Protein AF-A0AA35N864-F1 (afdb_monomer_lite)

Structure (mmCIF, N/CA/C/O backbone):
data_AF-A0AA35N864-F1
#
_entry.id   AF-A0AA35N864-F1
#
loop_
_atom_site.group_PDB
_atom_site.id
_atom_site.type_symbol
_atom_site.label_atom_id
_atom_site.label_alt_id
_atom_site.label_comp_id
_atom_site.label_asym_id
_atom_site.label_entity_id
_atom_site.label_seq_id
_atom_site.pdbx_PDB_ins_code
_atom_site.Cartn_x
_atom_site.Cartn_y
_atom_site.Cartn_z
_atom_site.occupancy
_atom_site.B_iso_or_equiv
_atom_site.auth_seq_id
_atom_site.auth_comp_id
_atom_site.auth_asym_id
_atom_site.auth_atom_id
_atom_site.pdbx_PDB_model_num
ATOM 1 N N . MET A 1 1 ? -20.413 6.140 30.385 1.00 68.56 1 MET A N 1
ATOM 2 C CA . MET A 1 1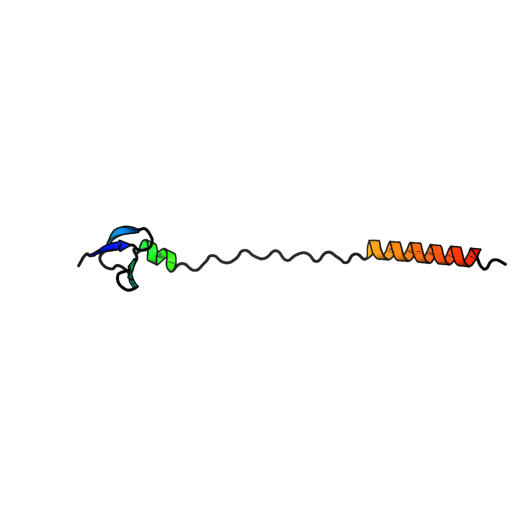 ? -21.052 4.897 29.906 1.00 68.56 1 MET A CA 1
ATOM 3 C C . MET A 1 1 ? -19.984 4.148 29.134 1.00 68.56 1 MET A C 1
ATOM 5 O O . MET A 1 1 ? -19.336 4.768 28.306 1.00 68.56 1 MET A O 1
ATOM 9 N N . ILE A 1 2 ? -19.689 2.905 29.501 1.00 76.56 2 ILE A N 1
ATOM 10 C CA . ILE A 1 2 ? -18.697 2.088 28.794 1.00 76.56 2 ILE A CA 1
ATOM 11 C C . ILE A 1 2 ? -19.491 1.231 27.811 1.00 76.56 2 ILE A C 1
ATOM 13 O O . ILE A 1 2 ? -20.454 0.591 28.232 1.00 76.56 2 ILE A O 1
ATOM 17 N N . CYS A 1 3 ? -19.134 1.262 26.528 1.00 80.50 3 CYS A N 1
ATOM 18 C CA . CYS A 1 3 ? -19.853 0.529 25.493 1.00 80.50 3 CYS A CA 1
ATOM 19 C C . CYS A 1 3 ? -18.999 -0.638 25.003 1.00 80.50 3 CYS A C 1
ATOM 21 O O . CYS A 1 3 ? -17.822 -0.471 24.677 1.00 80.50 3 CYS A O 1
ATOM 23 N N . GLU A 1 4 ? -19.606 -1.819 24.931 1.00 87.06 4 GLU A N 1
ATOM 24 C CA . GLU A 1 4 ? -19.023 -2.954 24.226 1.00 87.06 4 GLU A CA 1
ATOM 25 C C . GLU A 1 4 ? -19.454 -2.897 22.765 1.00 87.06 4 GLU A C 1
ATOM 27 O O . GLU A 1 4 ? -20.638 -2.779 22.451 1.00 87.06 4 GLU A O 1
ATOM 32 N N . PHE A 1 5 ? -18.487 -2.944 21.857 1.00 87.50 5 PHE A N 1
ATOM 33 C CA . PHE A 1 5 ? -18.746 -2.893 20.424 1.00 87.50 5 PHE A CA 1
ATOM 34 C C . PHE A 1 5 ? -17.749 -3.766 19.671 1.00 87.50 5 PHE A C 1
ATOM 36 O O . PHE A 1 5 ? -16.613 -3.981 20.099 1.00 87.50 5 PHE A O 1
ATOM 43 N N . GLN A 1 6 ? -18.162 -4.254 18.504 1.00 90.69 6 GLN A N 1
ATOM 44 C CA . GLN A 1 6 ? -17.268 -4.955 17.596 1.00 90.69 6 GLN A CA 1
ATOM 45 C C . GLN A 1 6 ? -16.623 -3.952 16.642 1.00 90.69 6 GLN A C 1
ATOM 47 O O . GLN A 1 6 ? -17.303 -3.272 15.873 1.00 90.69 6 GLN A O 1
ATOM 52 N N . CYS A 1 7 ? -15.295 -3.862 16.676 1.00 90.69 7 CYS A N 1
ATOM 53 C CA . CYS A 1 7 ? -14.571 -2.988 15.767 1.00 90.69 7 CYS A CA 1
ATOM 54 C C . CYS A 1 7 ? -14.666 -3.520 14.332 1.00 90.69 7 CYS A C 1
ATOM 56 O O . CYS A 1 7 ? -14.246 -4.644 14.056 1.00 90.69 7 CYS A O 1
ATOM 58 N N . SER A 1 8 ? -15.134 -2.701 13.394 1.00 90.56 8 SER A N 1
ATOM 59 C CA . SER A 1 8 ? -15.314 -3.090 11.987 1.00 90.56 8 SER A CA 1
ATOM 60 C C . SER A 1 8 ? -14.004 -3.458 11.274 1.00 90.56 8 SER A C 1
ATOM 62 O O . SER A 1 8 ? -14.013 -4.266 10.345 1.00 90.56 8 SER A O 1
ATOM 64 N N . ARG A 1 9 ? -12.866 -2.907 11.725 1.00 88.81 9 ARG A N 1
ATOM 65 C CA . ARG A 1 9 ? -11.551 -3.093 11.089 1.00 88.81 9 ARG A CA 1
ATOM 66 C C . ARG A 1 9 ? -10.824 -4.344 11.566 1.00 88.81 9 ARG A C 1
ATOM 68 O O . ARG A 1 9 ? -10.384 -5.141 10.747 1.00 88.81 9 ARG A O 1
ATOM 75 N N . CYS A 1 10 ? -10.676 -4.521 12.879 1.00 90.69 10 CYS A N 1
ATOM 76 C CA . CYS A 1 10 ? -10.007 -5.704 13.422 1.00 90.69 10 CYS A CA 1
ATOM 77 C C . CYS A 1 10 ? -10.968 -6.877 13.667 1.00 90.69 10 CYS A C 1
ATOM 79 O O . CYS A 1 10 ? -10.501 -8.006 13.735 1.00 90.69 10 CYS A O 1
ATOM 81 N N . ARG A 1 11 ? -12.288 -6.641 13.742 1.00 91.69 11 ARG A N 1
ATOM 82 C CA . ARG A 1 11 ? -13.348 -7.616 14.086 1.00 91.69 11 ARG A CA 1
ATOM 83 C C . ARG A 1 11 ? -13.332 -8.133 15.529 1.00 91.69 11 ARG A C 1
ATOM 85 O O . ARG A 1 11 ? -14.079 -9.054 15.851 1.00 91.69 11 ARG A O 1
ATOM 92 N N . TRP A 1 12 ? -12.539 -7.518 16.404 1.00 91.12 12 TRP A N 1
ATOM 93 C CA . TRP A 1 12 ? -12.502 -7.838 17.834 1.00 91.12 12 TRP A CA 1
ATOM 94 C C . TRP A 1 12 ? -13.562 -7.041 18.591 1.00 91.12 12 TRP A C 1
ATOM 96 O O . TRP A 1 12 ? -13.814 -5.877 18.257 1.00 91.12 12 TRP A O 1
ATOM 106 N N . VAL A 1 13 ? -14.146 -7.659 19.619 1.00 91.62 13 VAL A N 1
ATOM 107 C CA . VAL A 1 13 ? -14.979 -6.954 20.598 1.00 91.62 13 VAL A CA 1
ATOM 108 C C . VAL A 1 13 ? -14.065 -6.148 21.510 1.00 91.62 13 VAL A C 1
ATOM 110 O O . VAL A 1 13 ? -13.051 -6.656 21.993 1.00 91.62 13 VAL A O 1
ATOM 113 N N . LYS A 1 14 ? -14.396 -4.874 21.694 1.00 88.88 14 LYS A N 1
ATOM 114 C CA . LYS A 1 14 ? -13.679 -3.959 22.569 1.00 88.88 14 LYS A CA 1
ATOM 115 C C . LYS A 1 14 ? -14.644 -3.205 23.461 1.00 88.88 14 LYS A C 1
ATOM 117 O O . LYS A 1 14 ? -15.793 -2.966 23.100 1.00 88.88 14 LYS A O 1
ATOM 122 N N . THR A 1 15 ? -14.109 -2.797 24.598 1.00 89.19 15 THR A N 1
ATOM 123 C CA . THR A 1 15 ? -14.828 -2.110 25.658 1.00 89.19 15 THR A CA 1
ATOM 124 C C . THR A 1 15 ? -14.153 -0.752 25.829 1.00 89.19 15 THR A C 1
ATOM 126 O O . THR A 1 15 ? -13.132 -0.641 26.503 1.00 89.19 15 THR A O 1
ATOM 129 N N . GLU A 1 16 ? -14.656 0.268 25.131 1.00 83.94 16 GLU A N 1
ATOM 130 C CA . GLU A 1 16 ? -14.114 1.638 25.161 1.00 83.94 16 GLU A CA 1
ATOM 131 C C . GLU A 1 16 ? -15.256 2.616 25.507 1.00 83.94 16 GLU A C 1
ATOM 133 O O . GLU A 1 16 ? -16.430 2.348 25.239 1.00 83.94 16 GLU A O 1
ATOM 138 N N . SER A 1 17 ? -14.939 3.741 26.153 1.00 80.62 17 SER A N 1
ATOM 139 C CA . SER A 1 17 ? -15.938 4.762 26.509 1.00 80.62 17 SER A CA 1
ATOM 140 C C . SER A 1 17 ? -16.409 5.575 25.303 1.00 80.62 17 SER A C 1
ATOM 142 O O . SER A 1 17 ? -17.551 6.023 25.279 1.00 80.62 17 SER A O 1
ATOM 144 N N . GLU A 1 18 ? -15.535 5.755 24.310 1.00 82.12 18 GLU A N 1
ATOM 145 C CA . GLU A 1 18 ? -15.763 6.600 23.134 1.00 82.12 18 GLU A CA 1
ATOM 146 C C . GLU A 1 18 ? -15.298 5.880 21.852 1.00 82.12 18 GLU A C 1
ATOM 148 O O . GLU A 1 18 ? -14.208 6.152 21.340 1.00 82.12 18 GLU A O 1
ATOM 153 N N . PRO A 1 19 ? -16.083 4.918 21.333 1.00 79.38 19 PRO A N 1
ATOM 154 C CA . PRO A 1 19 ? -15.847 4.359 20.006 1.00 79.38 19 PRO A CA 1
ATOM 155 C C . PRO A 1 19 ? -16.085 5.404 18.915 1.00 79.38 19 PRO A C 1
ATOM 157 O O . PRO A 1 19 ? -17.086 6.120 18.941 1.00 79.38 19 PRO A O 1
ATOM 160 N N . LEU A 1 20 ? -15.225 5.443 17.894 1.00 84.12 20 LEU A N 1
ATOM 161 C CA . LEU A 1 20 ? -15.478 6.292 16.730 1.00 84.12 20 LEU A CA 1
ATOM 162 C C . LEU A 1 20 ? -16.538 5.633 15.844 1.00 84.12 20 LEU A C 1
ATOM 164 O O . LEU A 1 20 ? -16.314 4.545 15.307 1.00 84.12 20 LEU A O 1
ATOM 168 N N . GLN A 1 21 ? -17.678 6.294 15.665 1.00 85.06 21 GLN A N 1
ATOM 169 C CA . GLN A 1 21 ? -18.705 5.855 14.727 1.00 85.06 21 GLN A CA 1
ATOM 170 C C . GLN A 1 21 ? -18.358 6.334 13.313 1.00 85.06 21 GLN A C 1
ATOM 172 O O . GLN A 1 21 ? -18.234 7.529 13.066 1.00 85.06 21 GLN A O 1
ATOM 177 N N . VAL A 1 22 ? -18.194 5.393 12.385 1.00 85.75 22 VAL A N 1
ATOM 178 C CA . VAL A 1 22 ? -17.880 5.682 10.973 1.00 85.75 22 VAL A CA 1
ATOM 179 C C . VAL A 1 22 ? -19.142 5.672 10.112 1.00 85.75 22 VAL A C 1
ATOM 181 O O . VAL A 1 22 ? -19.224 6.371 9.109 1.00 85.75 22 VAL A O 1
ATOM 184 N N . SER A 1 23 ? -20.117 4.837 10.469 1.00 85.81 23 SER A N 1
ATOM 185 C CA . SER A 1 23 ? -21.375 4.653 9.740 1.00 85.81 23 SER A CA 1
ATOM 186 C C . SER A 1 23 ? -22.403 3.979 10.656 1.00 85.81 23 SER A C 1
ATOM 188 O O . SER A 1 23 ? -22.057 3.566 11.770 1.00 85.81 23 SER A O 1
ATOM 190 N N . ASP A 1 24 ? -23.643 3.828 10.190 1.00 84.69 24 ASP A N 1
ATOM 191 C CA . ASP A 1 24 ? -24.687 3.090 10.902 1.00 84.69 24 ASP A CA 1
ATOM 192 C C . ASP A 1 24 ? -24.171 1.692 11.287 1.00 84.69 24 ASP A C 1
ATOM 194 O O . ASP A 1 24 ? -23.739 0.904 10.442 1.00 84.69 24 ASP A O 1
ATOM 198 N N . ASN A 1 25 ? -24.144 1.410 12.592 1.00 82.81 25 ASN A N 1
ATOM 199 C CA . ASN A 1 25 ? -23.612 0.182 13.200 1.00 82.81 25 ASN A CA 1
ATOM 200 C C . ASN A 1 25 ? -22.135 -0.156 12.894 1.00 82.81 25 ASN A C 1
ATOM 202 O O . ASN A 1 25 ? -21.713 -1.296 13.099 1.00 82.81 25 ASN A O 1
ATOM 206 N N . ARG A 1 26 ? -21.315 0.800 12.434 1.00 87.25 26 ARG A N 1
ATOM 207 C CA . ARG A 1 26 ? -19.871 0.592 12.222 1.00 87.25 26 ARG A CA 1
ATOM 208 C C . ARG A 1 26 ? -19.050 1.462 13.159 1.00 87.25 26 ARG A C 1
ATOM 210 O O . ARG A 1 26 ? -18.951 2.673 12.970 1.00 87.25 26 ARG A O 1
ATOM 217 N N . PHE A 1 27 ? -18.391 0.805 14.105 1.00 89.50 27 PHE A N 1
ATOM 218 C CA . PHE A 1 27 ? -17.533 1.440 15.098 1.00 89.50 27 PHE A CA 1
ATOM 219 C C . PHE A 1 27 ? -16.071 1.039 14.898 1.00 89.50 27 PHE A C 1
ATOM 221 O O . PHE A 1 27 ? -15.769 -0.101 14.528 1.00 89.50 27 PHE A O 1
ATOM 228 N N . LEU A 1 28 ? -15.156 1.972 15.146 1.00 90.19 28 LEU A N 1
ATOM 229 C CA . LEU A 1 28 ? -13.717 1.752 15.130 1.00 90.19 28 LEU A CA 1
ATOM 230 C C . LEU A 1 28 ? -13.124 1.904 16.524 1.00 90.19 28 LEU A C 1
ATOM 232 O O . LEU A 1 28 ? -13.497 2.779 17.299 1.00 90.19 28 LEU A O 1
ATOM 236 N N . CYS A 1 29 ? -12.139 1.054 16.791 1.00 90.00 29 CYS A N 1
ATOM 237 C CA . CYS A 1 29 ? -11.317 1.132 17.985 1.00 90.00 29 CYS A CA 1
ATOM 238 C C . CYS A 1 29 ? -10.326 2.297 17.922 1.00 90.00 29 CYS A C 1
ATOM 240 O O . CYS A 1 29 ? -9.811 2.564 16.837 1.00 90.00 29 CYS A O 1
ATOM 242 N N . GLN A 1 30 ? -9.929 2.898 19.048 1.00 86.69 30 GLN A N 1
ATOM 243 C CA . GLN A 1 30 ? -8.956 4.011 19.025 1.00 86.69 30 GLN A CA 1
ATOM 244 C C . GLN A 1 30 ? -7.650 3.692 18.270 1.00 86.69 30 GLN A C 1
ATOM 246 O O . GLN A 1 30 ? -7.143 4.509 17.504 1.00 86.69 30 GLN A O 1
ATOM 251 N N . VAL A 1 31 ? -7.124 2.472 18.417 1.00 86.56 31 VAL A N 1
ATOM 252 C CA . VAL A 1 31 ? -5.921 2.015 17.686 1.00 86.56 31 VAL A CA 1
ATOM 253 C C . VAL A 1 31 ? -6.149 2.028 16.169 1.00 86.56 31 VAL A C 1
ATOM 255 O O . VAL A 1 31 ? -5.276 2.392 15.384 1.00 86.56 31 VAL A O 1
ATOM 258 N N . CYS A 1 32 ? -7.346 1.624 15.759 1.00 88.06 32 CYS A N 1
ATOM 259 C CA . CYS A 1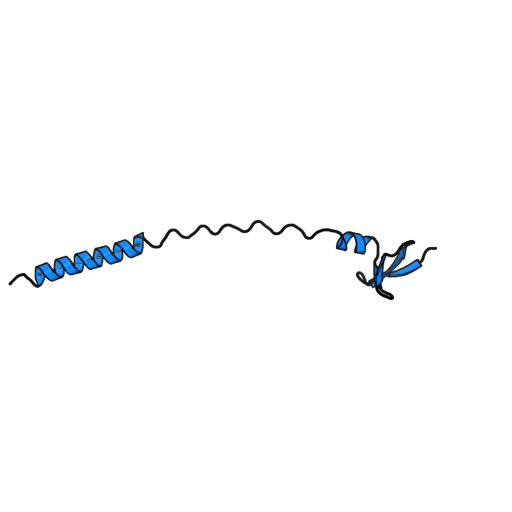 32 ? -7.769 1.522 14.375 1.00 88.06 32 CYS A CA 1
ATOM 260 C C . CYS A 1 32 ? -7.957 2.913 13.762 1.00 88.06 32 CYS A C 1
ATOM 262 O O . CYS A 1 32 ? -7.564 3.107 12.615 1.00 88.06 32 CYS A O 1
ATOM 264 N N . VAL A 1 33 ? -8.501 3.851 14.545 1.00 87.62 33 VAL A N 1
ATOM 265 C CA . VAL A 1 33 ? -8.661 5.268 14.192 1.00 87.62 33 VAL A CA 1
ATOM 266 C C . VAL A 1 33 ? -7.303 5.926 13.992 1.00 87.62 33 VAL A C 1
ATOM 268 O O . VAL A 1 33 ? -7.043 6.487 12.932 1.00 87.62 33 VAL A O 1
ATOM 271 N N . LYS A 1 34 ? -6.393 5.778 14.962 1.00 85.44 34 LYS A N 1
ATOM 272 C CA . LYS A 1 34 ? -5.049 6.366 14.894 1.00 85.44 34 LYS A CA 1
ATOM 273 C C . LYS A 1 34 ? -4.300 5.951 13.625 1.00 85.44 34 LYS A C 1
ATOM 275 O O . LYS A 1 34 ? -3.620 6.763 13.016 1.00 85.44 34 LYS A O 1
ATOM 280 N N . ARG A 1 35 ? -4.476 4.698 13.197 1.00 82.50 35 ARG A N 1
ATOM 281 C CA . ARG A 1 35 ? -3.860 4.160 11.979 1.00 82.50 35 ARG A CA 1
ATOM 282 C C . ARG A 1 35 ? -4.528 4.634 10.680 1.00 82.50 35 ARG A C 1
ATOM 284 O O . ARG A 1 35 ? -3.902 4.547 9.636 1.00 82.50 35 ARG A O 1
ATOM 291 N N . GLU A 1 36 ? -5.797 5.044 10.693 1.00 78.19 36 GLU A N 1
ATOM 292 C CA . GLU A 1 36 ? -6.415 5.694 9.517 1.00 78.19 36 GLU A CA 1
ATOM 293 C C . GLU A 1 36 ? -6.036 7.167 9.394 1.00 78.19 36 GLU A C 1
ATOM 295 O O . GLU A 1 36 ? -5.997 7.695 8.290 1.00 78.19 36 GLU A O 1
ATOM 300 N N . GLN A 1 37 ? -5.750 7.820 10.517 1.00 77.94 37 GLN A N 1
ATOM 301 C CA . GLN A 1 37 ? -5.394 9.233 10.541 1.00 77.94 37 GLN A CA 1
ATOM 302 C C . GLN A 1 37 ? -3.926 9.490 10.169 1.00 77.94 37 GLN A C 1
ATOM 304 O O . GLN A 1 37 ? -3.538 10.636 9.949 1.00 77.94 37 GLN A O 1
ATOM 309 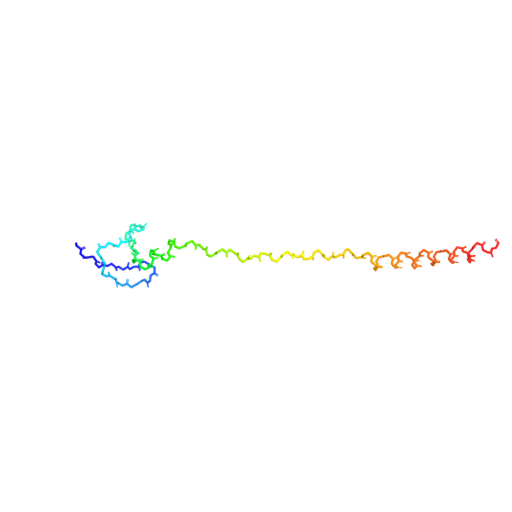N N . GLU A 1 38 ? -3.106 8.439 10.100 1.00 78.44 38 GLU A N 1
ATOM 310 C CA . GLU A 1 38 ? -1.714 8.549 9.683 1.00 78.44 38 GLU A CA 1
ATOM 311 C C . GLU A 1 38 ? -1.645 8.818 8.168 1.00 78.44 38 GLU A C 1
ATOM 313 O O . GLU A 1 38 ? -2.187 8.030 7.384 1.00 78.44 38 GLU A O 1
ATOM 318 N N . PRO A 1 39 ? -1.020 9.929 7.728 1.00 76.81 39 PRO A N 1
ATOM 319 C CA . PRO A 1 39 ? -0.855 10.202 6.309 1.00 76.81 39 PRO A CA 1
ATOM 320 C C . PRO A 1 39 ? -0.038 9.082 5.651 1.00 76.81 39 PRO A C 1
ATOM 322 O O . PRO A 1 39 ? 0.856 8.515 6.287 1.00 76.81 39 PRO A O 1
ATOM 325 N N . PRO A 1 40 ? -0.319 8.748 4.378 1.00 77.19 40 PRO A N 1
ATOM 326 C CA . PRO A 1 40 ? 0.447 7.732 3.678 1.00 77.19 40 PRO A CA 1
ATOM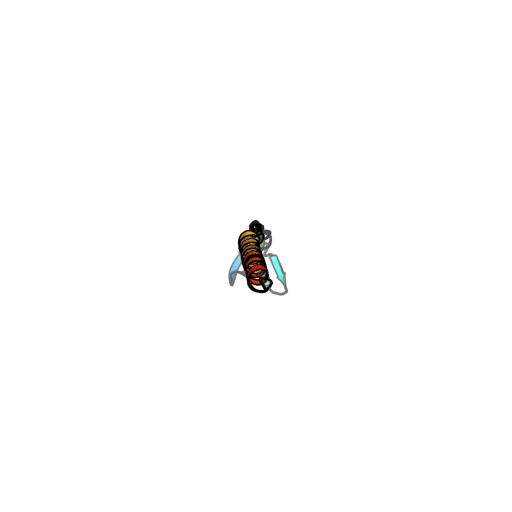 327 C C . PRO A 1 40 ? 1.936 8.113 3.663 1.00 77.19 40 PRO A C 1
ATOM 329 O O . PRO A 1 40 ? 2.263 9.302 3.562 1.00 77.19 40 PRO A O 1
ATOM 332 N N . PRO A 1 41 ? 2.848 7.127 3.752 1.00 77.88 41 PRO A N 1
ATOM 333 C CA . PRO A 1 41 ? 4.273 7.397 3.654 1.00 77.88 41 PRO A CA 1
ATOM 334 C C . PRO A 1 41 ? 4.571 8.099 2.328 1.00 77.88 41 PRO A C 1
ATOM 336 O O . PRO A 1 41 ? 3.982 7.772 1.293 1.00 77.88 41 PRO A O 1
ATOM 339 N N . ALA A 1 42 ? 5.483 9.072 2.366 1.00 81.50 42 ALA A N 1
ATOM 340 C CA . ALA A 1 42 ? 5.899 9.781 1.165 1.00 81.50 42 ALA A CA 1
ATOM 341 C C . ALA A 1 42 ? 6.417 8.774 0.119 1.00 81.50 42 ALA A C 1
ATOM 343 O O . ALA A 1 42 ? 7.131 7.830 0.482 1.00 81.50 42 ALA A O 1
ATOM 344 N N . PRO A 1 43 ? 6.062 8.942 -1.167 1.00 81.19 43 PRO A N 1
ATOM 345 C CA . PRO A 1 43 ? 6.557 8.062 -2.212 1.00 81.19 43 PRO A CA 1
ATOM 346 C C . PRO A 1 43 ? 8.092 8.123 -2.267 1.00 81.19 43 PRO A C 1
ATOM 348 O O . PRO A 1 43 ? 8.676 9.183 -2.017 1.00 81.19 43 PRO A O 1
ATOM 351 N N . PRO A 1 44 ? 8.767 7.005 -2.589 1.00 81.12 44 PRO A N 1
ATOM 352 C CA . PRO A 1 44 ? 10.213 7.010 -2.756 1.00 81.12 44 PRO A CA 1
ATOM 353 C C . PRO A 1 44 ? 10.613 7.976 -3.884 1.00 81.12 44 PRO A C 1
ATOM 355 O O . PRO A 1 44 ? 9.869 8.114 -4.861 1.00 81.12 44 PRO A O 1
ATOM 358 N N . PRO A 1 45 ? 11.786 8.631 -3.788 1.00 80.56 45 PRO A N 1
ATOM 359 C CA . PRO A 1 45 ? 12.269 9.501 -4.850 1.00 80.56 45 PRO A CA 1
ATOM 360 C C . PRO A 1 45 ? 12.408 8.701 -6.150 1.00 80.56 45 PRO A C 1
ATOM 362 O O . PRO A 1 45 ? 13.051 7.648 -6.190 1.00 80.56 45 PRO A O 1
ATOM 365 N N . MET A 1 46 ? 11.781 9.198 -7.216 1.00 78.94 46 MET A N 1
ATOM 366 C CA . MET A 1 46 ? 11.892 8.612 -8.546 1.00 78.94 46 MET A CA 1
ATOM 367 C C . MET A 1 46 ? 13.343 8.758 -9.008 1.00 78.94 46 MET A C 1
ATOM 369 O O . MET A 1 46 ? 13.871 9.867 -9.058 1.00 78.94 46 MET A O 1
ATOM 373 N N . ARG A 1 47 ? 14.007 7.640 -9.324 1.00 75.06 47 ARG A N 1
ATOM 374 C CA . ARG A 1 47 ? 15.318 7.681 -9.978 1.00 75.06 47 ARG A CA 1
ATOM 375 C C . ARG A 1 47 ? 15.151 8.415 -11.303 1.00 75.06 47 ARG A C 1
ATOM 377 O O . ARG A 1 47 ? 14.456 7.920 -12.187 1.00 75.06 47 ARG A O 1
ATOM 384 N N . GLU A 1 48 ? 15.785 9.572 -11.432 1.00 72.81 48 GLU A N 1
ATOM 385 C CA . GLU A 1 48 ? 15.940 10.235 -12.720 1.00 72.81 48 GLU A CA 1
ATOM 386 C C . GLU A 1 48 ? 16.710 9.275 -13.627 1.00 72.81 48 GLU A C 1
ATOM 388 O O . GLU A 1 48 ? 17.865 8.925 -13.368 1.00 72.81 48 GLU A O 1
ATOM 393 N N . GLY A 1 49 ? 16.027 8.748 -14.643 1.00 62.00 49 GLY A N 1
ATOM 394 C CA . GLY A 1 49 ? 16.673 7.936 -15.657 1.00 62.00 49 GLY A CA 1
ATOM 395 C C . GLY A 1 49 ? 17.726 8.799 -16.330 1.00 62.00 49 GLY A C 1
ATOM 396 O O . GLY A 1 49 ? 17.383 9.783 -16.982 1.00 62.00 49 GLY A O 1
ATOM 397 N N . ALA A 1 50 ? 19.001 8.449 -16.159 1.00 64.69 50 ALA A N 1
ATOM 398 C CA . ALA A 1 50 ? 20.065 9.021 -16.963 1.00 64.69 50 ALA A CA 1
ATOM 399 C C . ALA A 1 50 ? 19.662 8.830 -18.427 1.00 64.69 50 ALA A C 1
ATOM 401 O O . ALA A 1 50 ? 19.537 7.690 -18.883 1.00 64.69 50 ALA A O 1
ATOM 402 N N . MET A 1 51 ? 19.391 9.930 -19.138 1.00 63.91 51 MET A N 1
ATOM 403 C CA . MET A 1 51 ? 19.159 9.866 -20.574 1.00 63.91 51 MET A CA 1
ATOM 404 C C . MET A 1 51 ? 20.332 9.093 -21.184 1.00 63.91 51 MET A C 1
ATOM 406 O O . MET A 1 51 ? 21.483 9.505 -20.984 1.00 63.91 51 MET A O 1
ATOM 410 N N . PRO A 1 52 ? 20.090 7.977 -21.894 1.00 62.53 52 PRO A N 1
ATOM 411 C CA . PRO A 1 52 ? 21.150 7.362 -22.663 1.00 62.53 52 PRO A CA 1
ATOM 412 C C . PRO A 1 52 ? 21.627 8.424 -23.651 1.00 62.53 52 PRO A C 1
ATOM 414 O O . PRO A 1 52 ? 20.850 8.936 -24.459 1.00 62.53 52 PRO A O 1
ATOM 417 N N . HIS A 1 53 ? 22.897 8.812 -23.515 1.00 64.44 53 HIS A N 1
ATOM 418 C CA . HIS A 1 53 ? 23.558 9.691 -24.467 1.00 64.44 53 HIS A CA 1
ATOM 419 C C . HIS A 1 53 ? 23.283 9.159 -25.878 1.00 64.44 53 HIS A C 1
ATOM 421 O O . HIS A 1 53 ? 23.319 7.939 -26.080 1.00 64.44 53 HIS A O 1
ATOM 427 N N . PRO A 1 54 ? 22.962 10.040 -26.839 1.00 60.94 54 PRO A N 1
ATOM 428 C CA . PRO A 1 54 ? 22.461 9.615 -28.131 1.00 60.94 54 PRO A CA 1
ATOM 429 C C . PRO A 1 54 ? 23.462 8.664 -28.784 1.00 60.94 54 PRO A C 1
ATOM 431 O O . PRO A 1 54 ? 24.674 8.817 -28.631 1.00 60.94 54 PRO A O 1
ATOM 434 N N . HIS A 1 55 ? 22.925 7.703 -29.534 1.00 59.25 55 HIS A N 1
ATOM 435 C CA . HIS A 1 55 ? 23.579 6.665 -30.337 1.00 59.25 55 HIS A CA 1
ATOM 436 C C . HIS A 1 55 ? 24.583 7.189 -31.405 1.00 59.25 55 HIS A C 1
ATOM 438 O O . HIS A 1 55 ? 24.805 6.555 -32.435 1.00 59.25 55 HIS A O 1
ATOM 444 N N . GLY A 1 56 ? 25.199 8.353 -31.197 1.00 61.62 56 GLY A N 1
ATOM 445 C CA . GLY A 1 56 ? 25.948 9.122 -32.178 1.00 61.62 56 GLY A CA 1
ATOM 446 C C . GLY A 1 56 ? 27.234 8.459 -32.642 1.00 61.62 56 GLY A C 1
ATOM 447 O O . GLY A 1 56 ? 27.552 8.566 -33.820 1.00 61.62 56 GLY A O 1
ATOM 448 N N . VAL A 1 57 ? 27.954 7.725 -31.788 1.00 68.75 57 VAL A N 1
ATOM 449 C CA . VAL A 1 57 ? 29.247 7.141 -32.197 1.00 68.75 57 VAL A CA 1
ATOM 450 C C . VAL A 1 57 ? 29.044 6.038 -33.238 1.00 68.75 57 VAL A C 1
ATOM 452 O O . VAL A 1 57 ? 29.675 6.063 -34.291 1.00 68.75 57 VAL A O 1
ATOM 455 N N . GLY A 1 58 ? 28.110 5.114 -32.991 1.00 72.62 58 GLY A N 1
ATOM 456 C CA . GLY A 1 58 ? 27.818 4.017 -33.918 1.00 72.62 58 GLY A CA 1
ATOM 457 C C . GLY A 1 58 ? 27.251 4.509 -35.250 1.00 72.62 58 GLY A C 1
ATOM 458 O O . GLY A 1 58 ? 27.718 4.096 -36.309 1.00 72.62 58 GLY A O 1
ATOM 459 N N . VAL A 1 59 ? 26.301 5.448 -35.207 1.00 79.25 59 VAL A N 1
ATOM 460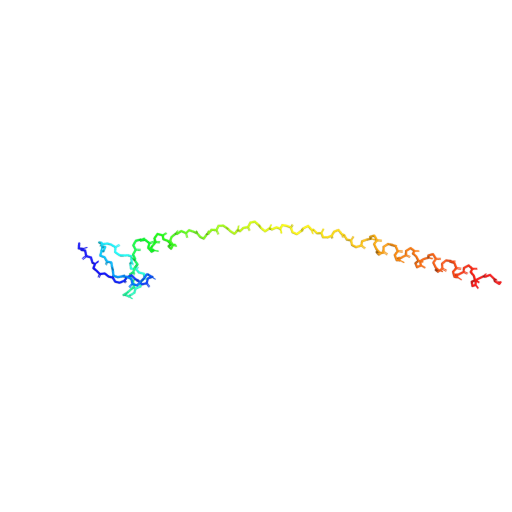 C CA . VAL A 1 59 ? 25.702 6.031 -36.419 1.00 79.25 59 VAL A CA 1
ATOM 461 C C . VAL A 1 59 ? 26.745 6.800 -37.236 1.00 79.25 59 VAL A C 1
ATOM 463 O O . VAL A 1 59 ? 26.805 6.641 -38.453 1.00 79.25 59 VAL A O 1
ATOM 466 N N . THR A 1 60 ? 27.619 7.569 -36.581 1.00 81.31 60 THR A N 1
ATOM 467 C CA . THR A 1 60 ? 28.678 8.328 -37.266 1.00 81.31 60 THR A CA 1
ATOM 468 C C . THR A 1 60 ? 29.663 7.402 -37.978 1.00 81.31 60 THR A C 1
ATOM 470 O O . THR A 1 60 ? 30.029 7.664 -39.122 1.00 81.31 60 THR A O 1
ATOM 473 N N . LEU A 1 61 ? 30.056 6.287 -37.353 1.00 84.69 61 LEU A N 1
ATOM 474 C CA . LEU A 1 61 ? 30.965 5.318 -37.973 1.00 84.69 61 LEU A CA 1
ATOM 475 C C . LEU A 1 61 ? 30.359 4.657 -39.218 1.00 84.69 61 LEU A C 1
ATOM 477 O O . LEU A 1 61 ? 31.044 4.540 -40.233 1.00 84.69 61 LEU A O 1
ATOM 481 N N . VAL A 1 62 ? 29.079 4.274 -39.175 1.00 87.25 62 VAL A N 1
ATOM 482 C CA . VAL A 1 62 ? 28.390 3.676 -40.333 1.00 87.25 62 VAL A CA 1
ATOM 483 C C . VAL A 1 62 ? 28.335 4.658 -41.503 1.00 87.25 62 VAL A C 1
ATOM 485 O O . VAL A 1 62 ? 28.655 4.288 -42.633 1.00 87.25 62 VAL A O 1
ATOM 488 N N . VAL A 1 63 ? 27.992 5.922 -41.234 1.00 89.25 63 VAL A N 1
ATOM 489 C CA . VAL A 1 63 ? 27.957 6.974 -42.261 1.00 89.25 63 VAL A CA 1
ATOM 490 C C . VAL A 1 63 ? 29.344 7.194 -42.871 1.00 89.25 63 VAL A C 1
ATOM 492 O O . VAL A 1 63 ? 29.465 7.269 -44.093 1.00 89.25 63 VAL A O 1
ATOM 495 N N . LEU A 1 64 ? 30.401 7.240 -42.054 1.00 89.88 64 LEU A N 1
ATOM 496 C CA . LEU A 1 64 ? 31.771 7.433 -42.542 1.00 89.88 64 LEU A CA 1
ATOM 497 C C . LEU A 1 64 ? 32.242 6.284 -43.441 1.00 89.88 64 LEU A C 1
ATOM 499 O O . LEU A 1 64 ? 32.789 6.540 -44.513 1.00 89.88 64 LEU A O 1
ATOM 503 N N . VAL A 1 65 ? 32.006 5.029 -43.044 1.00 91.25 65 VAL A N 1
ATOM 504 C CA . VAL A 1 65 ? 32.367 3.858 -43.863 1.00 91.25 65 VAL A CA 1
ATOM 505 C C . VAL A 1 65 ? 31.623 3.881 -45.196 1.00 91.25 65 VAL A C 1
ATOM 507 O O . VAL A 1 65 ? 32.228 3.638 -46.240 1.00 91.25 65 VAL A O 1
ATOM 510 N N . PHE A 1 66 ? 30.333 4.226 -45.179 1.00 91.31 66 PHE A N 1
ATOM 511 C CA . PHE A 1 66 ? 29.534 4.321 -46.397 1.00 91.31 66 PHE A CA 1
ATOM 512 C C . PHE A 1 66 ? 30.066 5.401 -47.351 1.00 91.31 66 PHE A C 1
ATOM 514 O O . PHE A 1 66 ? 30.276 5.123 -48.531 1.00 91.31 66 PHE A O 1
ATOM 521 N N . LEU A 1 67 ? 30.362 6.605 -46.847 1.00 92.44 67 LEU A N 1
ATOM 522 C CA . LEU A 1 67 ? 30.917 7.698 -47.654 1.00 92.44 67 LEU A CA 1
ATOM 523 C C . LEU A 1 67 ? 32.276 7.342 -48.263 1.00 92.44 67 LEU A C 1
ATOM 525 O O . LEU A 1 67 ? 32.504 7.608 -49.443 1.00 92.44 67 LEU A O 1
ATOM 529 N N . MET A 1 68 ? 33.160 6.702 -47.493 1.00 90.50 68 MET A N 1
ATOM 530 C CA . MET A 1 68 ? 34.452 6.241 -48.004 1.00 90.50 68 MET A CA 1
ATOM 531 C C . MET A 1 68 ? 34.284 5.162 -49.079 1.00 90.50 68 MET A C 1
ATOM 533 O O . MET A 1 68 ? 34.949 5.220 -50.111 1.00 90.50 68 MET A O 1
ATOM 537 N N . GLY A 1 69 ? 33.359 4.218 -48.885 1.00 88.25 69 GLY A N 1
ATOM 538 C CA . GLY A 1 69 ? 33.033 3.198 -49.883 1.00 88.25 69 GLY A CA 1
ATOM 539 C C . GLY A 1 69 ? 32.527 3.803 -51.194 1.00 88.25 69 GLY A C 1
ATOM 540 O O . GLY A 1 69 ? 33.003 3.427 -52.264 1.00 88.25 69 GLY A O 1
ATOM 541 N N . VAL A 1 70 ? 31.626 4.789 -51.119 1.00 87.38 70 VAL A N 1
ATOM 542 C CA . VAL A 1 70 ? 31.136 5.519 -52.299 1.00 87.38 70 VAL A CA 1
ATOM 543 C C . VAL A 1 70 ? 32.269 6.288 -52.976 1.00 87.38 70 VAL A C 1
ATOM 545 O O . VAL A 1 70 ? 32.405 6.186 -54.188 1.00 87.38 70 VAL A O 1
ATOM 548 N N . ALA A 1 71 ? 33.112 7.007 -52.230 1.00 85.31 71 ALA A N 1
ATOM 549 C CA . ALA A 1 71 ? 34.226 7.770 -52.799 1.00 85.31 71 ALA A CA 1
ATOM 550 C C . ALA A 1 71 ? 35.268 6.879 -53.504 1.00 85.31 71 ALA A C 1
ATOM 552 O O . ALA A 1 71 ? 35.781 7.229 -54.568 1.00 85.31 71 ALA A O 1
ATOM 553 N N . VAL A 1 72 ? 35.573 5.708 -52.937 1.00 83.81 72 VAL A N 1
ATOM 554 C CA . VAL A 1 72 ? 36.441 4.715 -53.587 1.00 83.81 72 VAL A CA 1
ATOM 555 C C . VAL A 1 72 ? 35.745 4.118 -54.812 1.00 83.81 72 VAL A C 1
ATOM 557 O O . VAL A 1 72 ? 36.362 4.008 -55.869 1.00 83.81 72 VAL A O 1
ATOM 560 N N . GLY A 1 73 ? 34.458 3.782 -54.704 1.00 78.81 73 GLY A N 1
ATOM 561 C CA . GLY A 1 73 ? 33.666 3.245 -55.809 1.00 78.81 73 GLY A CA 1
ATOM 562 C C . GLY A 1 73 ? 33.562 4.208 -56.992 1.00 78.81 73 GLY A C 1
ATOM 563 O O . GLY A 1 73 ? 33.776 3.797 -58.128 1.00 78.81 73 GLY A O 1
ATOM 564 N N . THR A 1 74 ? 33.321 5.498 -56.747 1.00 75.50 74 THR A N 1
ATOM 565 C CA . THR A 1 74 ? 33.272 6.526 -57.800 1.00 75.50 74 THR A CA 1
ATOM 566 C C . THR A 1 74 ? 34.640 6.759 -58.431 1.00 75.50 74 THR A C 1
ATOM 568 O O . THR A 1 74 ? 34.720 6.916 -59.646 1.00 75.50 74 THR A O 1
ATOM 571 N N . LYS A 1 75 ? 35.730 6.705 -57.652 1.00 70.12 75 LYS A N 1
ATOM 572 C CA . LYS A 1 75 ? 37.098 6.763 -58.191 1.00 70.12 75 LYS A CA 1
ATOM 573 C C . LYS A 1 75 ? 37.410 5.580 -59.113 1.00 70.12 75 LYS A C 1
ATOM 575 O O . LYS A 1 75 ? 38.088 5.770 -60.116 1.00 70.12 75 LYS A O 1
ATOM 580 N N . MET A 1 76 ? 36.926 4.383 -58.784 1.00 68.06 76 MET A N 1
ATOM 581 C CA . MET A 1 76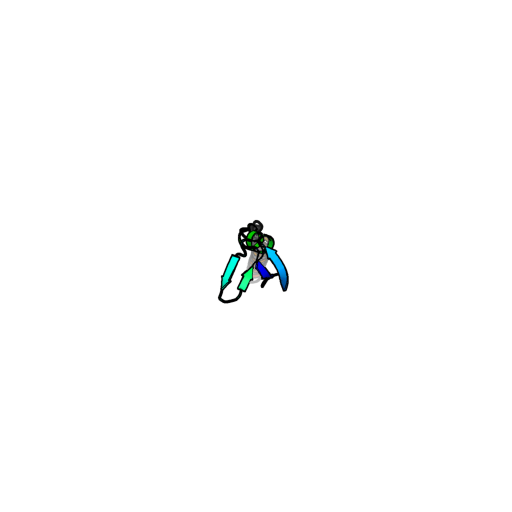 ? 37.120 3.187 -59.612 1.00 68.06 76 MET A CA 1
ATOM 582 C C . MET A 1 76 ? 36.175 3.141 -60.824 1.00 68.06 76 MET A C 1
ATOM 584 O O . MET A 1 76 ? 36.549 2.599 -61.857 1.00 68.06 76 MET A O 1
ATOM 588 N N . ALA A 1 77 ? 34.973 3.718 -60.725 1.00 64.19 77 ALA A N 1
ATOM 589 C CA . ALA A 1 77 ? 33.990 3.744 -61.811 1.00 64.19 77 ALA A CA 1
ATOM 590 C C . ALA A 1 77 ? 34.211 4.886 -62.823 1.00 64.19 77 ALA A C 1
ATOM 592 O O . ALA A 1 77 ? 33.841 4.745 -63.982 1.00 64.19 77 ALA A O 1
ATOM 593 N N . GLY A 1 78 ? 34.811 6.004 -62.404 1.00 60.19 78 GLY A N 1
ATOM 594 C CA . GLY A 1 78 ? 35.135 7.155 -63.260 1.00 60.19 78 GLY A CA 1
ATOM 595 C C . GLY A 1 78 ? 36.556 7.145 -63.833 1.00 60.19 78 GLY A C 1
ATOM 596 O O . GLY A 1 78 ? 37.016 8.169 -64.323 1.00 60.19 78 GLY A O 1
ATOM 597 N N . GLY A 1 79 ? 37.274 6.026 -63.713 1.00 59.31 79 GLY A N 1
ATOM 598 C CA . GLY A 1 79 ? 38.615 5.828 -64.266 1.00 59.31 79 GLY A CA 1
ATOM 599 C C . GLY A 1 79 ? 38.594 5.205 -65.662 1.00 59.31 79 GLY A C 1
ATOM 600 O O . GLY A 1 79 ? 39.258 4.191 -65.859 1.00 59.31 79 GLY A O 1
ATOM 601 N N . TRP A 1 80 ? 37.812 5.776 -66.581 1.00 57.81 80 TRP A N 1
ATOM 602 C CA . TRP A 1 80 ? 37.927 5.622 -68.037 1.00 57.81 80 TRP A CA 1
ATOM 603 C C . TRP A 1 80 ? 37.895 7.014 -68.663 1.00 57.81 80 TRP A C 1
ATOM 605 O O . TRP A 1 80 ? 36.995 7.795 -68.278 1.00 57.81 80 TRP A O 1
#

Foldseek 3Di:
DWDWAQAPVVRDTDTHPDWDDPDVRHTHDPVRVVVVPDDPPDDDDDPDPPPDDDPPPVVVVVVVVVVVVVVVVCVVVVPD

Radius of gyration: 36.96 Å; chains: 1; bounding box: 63×18×98 Å

Sequence (80 aa):
MICEFQCSRCRWVKTESEPLQVSDNRFLCQVCVKREQEPPPAPPPMREGAMPHPHGVGVTLVVLVFLMGVAVGTKMAGGW

Secondary structure (DSSP, 8-state):
--EEEEBTTT--EEEESSPEEEETTEEE-HHHHHHHSSPPPPPPPP----PPPPSHHHHHHHHHHHHHHHHHHHHHHS--

pLDDT: mean 80.33, std 9.78, range [57.81, 92.44]